Protein AF-A0A4P5T1M1-F1 (afdb_monomer)

Foldseek 3Di:
DVVVVLVVVLLVQLCVVLVDDPQLSVQVVVLVVVLVVQLVVLVPPPPPPCPPVSVVSNVVSLVVSLVVNCVSGPNVSSVCSVVSNVVSVVVVVVVVVVVVVVVVVVVVVD

pLDDT: mean 83.86, std 8.03, range [50.97, 91.75]

Nearest PDB structures (foldseek):
  7dgy-assembly1_A  TM=4.086E-01  e=3.402E+00  Escherichia coli 'BL21-Gold(DE3)pLysS AG'
  1cnt-assembly1_4  TM=3.591E-01  e=4.825E+00  Homo sapiens

Structure (mmCIF, N/CA/C/O backbone):
data_AF-A0A4P5T1M1-F1
#
_entry.id   AF-A0A4P5T1M1-F1
#
loop_
_atom_site.group_PDB
_atom_site.id
_atom_site.type_symbol
_atom_site.label_atom_id
_atom_site.label_alt_id
_atom_site.label_comp_id
_atom_site.label_asym_id
_atom_site.label_entity_id
_atom_site.label_seq_id
_atom_site.pdbx_PDB_ins_code
_atom_site.Cartn_x
_atom_site.Cartn_y
_atom_site.Cartn_z
_atom_site.occupancy
_atom_site.B_iso_or_equiv
_atom_site.auth_seq_id
_atom_site.auth_comp_id
_atom_site.auth_asym_id
_atom_site.auth_atom_id
_atom_site.pdbx_PDB_model_num
ATOM 1 N N . MET A 1 1 ? -8.937 -2.364 -19.965 1.00 50.97 1 MET A N 1
ATOM 2 C CA . MET A 1 1 ? -9.874 -2.909 -18.949 1.00 50.97 1 MET A CA 1
ATOM 3 C C . MET A 1 1 ? -9.168 -3.530 -17.736 1.00 50.97 1 MET A C 1
ATOM 5 O O . MET A 1 1 ? -9.809 -3.704 -16.707 1.00 50.97 1 MET A O 1
ATOM 9 N N . GLU A 1 2 ? -7.860 -3.806 -17.794 1.00 66.31 2 GLU A N 1
ATOM 10 C CA . GLU A 1 2 ? -7.127 -4.452 -16.688 1.00 66.31 2 GLU A CA 1
ATOM 11 C C . GLU A 1 2 ? -6.864 -3.563 -15.467 1.00 66.31 2 GLU A C 1
ATOM 13 O O . GLU A 1 2 ? -6.943 -4.056 -14.347 1.00 66.31 2 GLU A O 1
ATOM 18 N N . ALA A 1 3 ? -6.644 -2.253 -15.643 1.00 73.69 3 ALA A N 1
ATOM 19 C CA . ALA A 1 3 ? -6.387 -1.347 -14.516 1.00 73.69 3 ALA A CA 1
ATOM 20 C C . ALA A 1 3 ? -7.544 -1.321 -13.499 1.00 73.69 3 ALA A C 1
ATOM 22 O O . ALA A 1 3 ? -7.311 -1.402 -12.297 1.00 73.69 3 ALA A O 1
ATOM 23 N N . LYS A 1 4 ? -8.797 -1.301 -13.977 1.00 78.81 4 LYS A N 1
ATOM 24 C CA . LYS A 1 4 ? -9.987 -1.341 -13.110 1.00 78.81 4 LYS A CA 1
ATOM 25 C C . LYS A 1 4 ? -10.115 -2.674 -12.362 1.00 78.81 4 LYS A C 1
ATOM 27 O O . LYS A 1 4 ? -10.491 -2.676 -11.197 1.00 78.81 4 LYS A O 1
ATOM 32 N N . LYS A 1 5 ? -9.769 -3.798 -13.006 1.00 82.94 5 LYS A N 1
ATOM 33 C CA . LYS A 1 5 ? -9.769 -5.124 -12.362 1.00 82.94 5 LYS A CA 1
ATOM 34 C C . LYS A 1 5 ? -8.704 -5.217 -11.268 1.00 82.94 5 LYS A C 1
ATOM 36 O O . LYS A 1 5 ? -9.000 -5.711 -10.188 1.00 82.94 5 LYS A O 1
ATOM 41 N N . LEU A 1 6 ? -7.502 -4.698 -11.526 1.00 83.50 6 LEU A N 1
ATOM 42 C CA . LEU A 1 6 ? -6.427 -4.633 -10.532 1.00 83.50 6 LEU A CA 1
ATOM 43 C C . LEU A 1 6 ? -6.813 -3.767 -9.334 1.00 83.50 6 LEU A C 1
ATOM 45 O O . LEU A 1 6 ? -6.601 -4.186 -8.206 1.00 83.50 6 LEU A O 1
ATOM 49 N N . GLN A 1 7 ? -7.434 -2.609 -9.569 1.00 83.62 7 GLN A N 1
ATOM 50 C CA . GLN A 1 7 ? -7.925 -1.758 -8.484 1.00 83.62 7 GLN A CA 1
ATOM 51 C C . GLN A 1 7 ? -9.018 -2.445 -7.661 1.00 83.62 7 GLN A C 1
ATOM 53 O O . GLN A 1 7 ? -8.967 -2.393 -6.442 1.00 83.62 7 GLN A O 1
ATOM 58 N N . ALA A 1 8 ? -9.968 -3.135 -8.294 1.00 88.62 8 ALA A N 1
ATOM 59 C CA . ALA A 1 8 ? -10.995 -3.877 -7.563 1.00 88.62 8 ALA A CA 1
ATOM 60 C C . ALA A 1 8 ? -10.402 -5.019 -6.716 1.00 88.62 8 ALA A C 1
ATOM 62 O O . ALA A 1 8 ? -10.832 -5.227 -5.584 1.00 88.62 8 ALA A O 1
ATOM 63 N N . MET A 1 9 ? -9.395 -5.733 -7.237 1.00 88.75 9 MET A N 1
ATOM 64 C CA . MET A 1 9 ? -8.671 -6.756 -6.473 1.00 88.75 9 MET A CA 1
ATOM 65 C C . MET A 1 9 ? -7.877 -6.154 -5.313 1.00 88.75 9 MET A C 1
ATOM 67 O O . MET A 1 9 ? -7.944 -6.690 -4.213 1.00 88.75 9 MET A O 1
ATOM 71 N N . GLU A 1 10 ? -7.167 -5.045 -5.541 1.00 87.44 10 GLU A N 1
ATOM 72 C CA . GLU A 1 10 ? -6.450 -4.292 -4.500 1.00 87.44 10 GLU A CA 1
ATOM 73 C C . GLU A 1 10 ? -7.418 -3.892 -3.386 1.00 87.44 10 GLU A C 1
ATOM 75 O O . GLU A 1 10 ? -7.154 -4.131 -2.209 1.00 87.44 10 GLU A O 1
ATOM 80 N N . MET A 1 11 ? -8.590 -3.379 -3.774 1.00 89.19 11 MET A N 1
ATOM 81 C CA . MET A 1 11 ? -9.630 -2.988 -2.838 1.00 89.19 11 MET A CA 1
ATOM 82 C C . MET A 1 11 ? -10.140 -4.154 -2.002 1.00 89.19 11 MET A C 1
ATOM 84 O O . MET A 1 11 ? -10.110 -4.091 -0.775 1.00 89.19 11 MET A O 1
ATOM 88 N N . ALA A 1 12 ? -10.547 -5.242 -2.651 1.00 90.56 12 ALA A N 1
ATOM 89 C CA . ALA A 1 12 ? -11.037 -6.426 -1.959 1.00 90.56 12 ALA A CA 1
ATOM 90 C C . ALA A 1 12 ? -9.972 -7.053 -1.042 1.00 90.56 12 ALA A C 1
ATOM 92 O O . ALA A 1 12 ? -10.291 -7.471 0.070 1.00 90.56 12 ALA A O 1
ATOM 93 N N . PHE A 1 13 ? -8.712 -7.097 -1.485 1.00 91.25 13 PHE A N 1
ATOM 94 C CA . PHE A 1 13 ? -7.602 -7.667 -0.723 1.00 91.25 13 PHE A CA 1
ATOM 95 C C . PHE A 1 13 ? -7.312 -6.851 0.540 1.00 91.25 13 PHE A C 1
ATOM 97 O O . PHE A 1 13 ? -7.304 -7.401 1.637 1.00 91.25 13 PHE A O 1
ATOM 104 N N . ILE A 1 14 ? -7.155 -5.532 0.404 1.00 89.44 14 ILE A N 1
ATOM 105 C CA . ILE A 1 14 ? -6.860 -4.647 1.535 1.00 89.44 14 ILE A CA 1
ATOM 106 C C . ILE A 1 14 ? -8.028 -4.614 2.526 1.00 89.44 14 ILE A C 1
ATOM 108 O O . ILE A 1 14 ? -7.803 -4.726 3.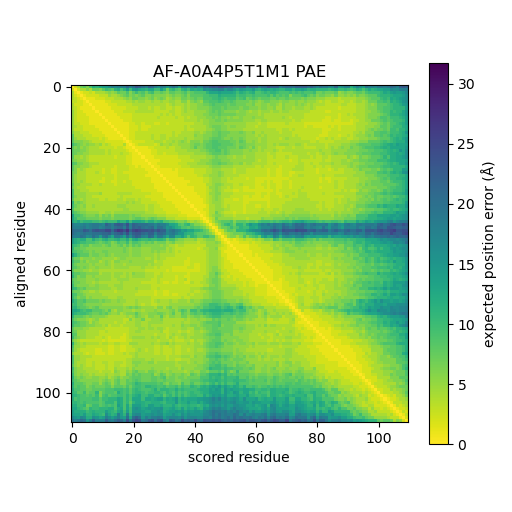729 1.00 89.44 14 ILE A O 1
ATOM 112 N N . THR A 1 15 ? -9.274 -4.512 2.045 1.00 90.50 15 THR A N 1
ATOM 113 C CA . THR A 1 15 ? -10.468 -4.558 2.905 1.00 90.50 15 THR A CA 1
ATOM 114 C C . THR A 1 15 ? -10.536 -5.856 3.705 1.00 90.50 15 THR A C 1
ATOM 116 O O . THR A 1 15 ? -10.857 -5.808 4.891 1.00 90.50 15 THR A O 1
ATOM 119 N N . LYS A 1 16 ? -10.193 -6.997 3.094 1.00 90.50 16 LYS A N 1
ATOM 120 C CA . LYS A 1 16 ? -10.177 -8.301 3.765 1.00 90.50 16 LYS A CA 1
ATOM 121 C C . LYS A 1 16 ? -9.057 -8.406 4.804 1.00 90.50 16 LYS A C 1
ATOM 123 O O . LYS A 1 16 ? -9.327 -8.783 5.938 1.00 90.50 16 LYS A O 1
ATOM 128 N N . GLU A 1 17 ? -7.828 -8.043 4.447 1.00 90.56 17 GLU A N 1
ATOM 129 C CA . GLU A 1 17 ? -6.659 -8.171 5.333 1.00 90.56 17 GLU A CA 1
ATOM 130 C C . GLU A 1 17 ? -6.699 -7.209 6.527 1.00 90.56 17 GLU A C 1
ATOM 132 O O . GLU A 1 17 ? -6.266 -7.537 7.634 1.00 90.56 17 GLU A O 1
ATOM 137 N N . LEU A 1 18 ? -7.245 -6.009 6.323 1.00 88.31 18 LEU A N 1
ATOM 138 C CA . LEU A 1 18 ? -7.429 -5.018 7.384 1.00 88.31 18 LEU A CA 1
ATOM 139 C C . LEU A 1 18 ? -8.776 -5.151 8.102 1.00 88.31 18 LEU A C 1
ATOM 141 O O . LEU A 1 18 ? -9.014 -4.421 9.066 1.00 88.31 18 LEU A O 1
ATOM 145 N N . ASN A 1 19 ? -9.632 -6.071 7.651 1.00 88.75 19 ASN A N 1
ATOM 146 C CA . ASN A 1 19 ? -10.986 -6.280 8.152 1.00 88.75 19 ASN A CA 1
ATOM 147 C C . ASN A 1 19 ? -11.767 -4.953 8.263 1.00 88.75 19 ASN A C 1
ATOM 149 O O . ASN A 1 19 ? -12.291 -4.608 9.323 1.00 88.75 19 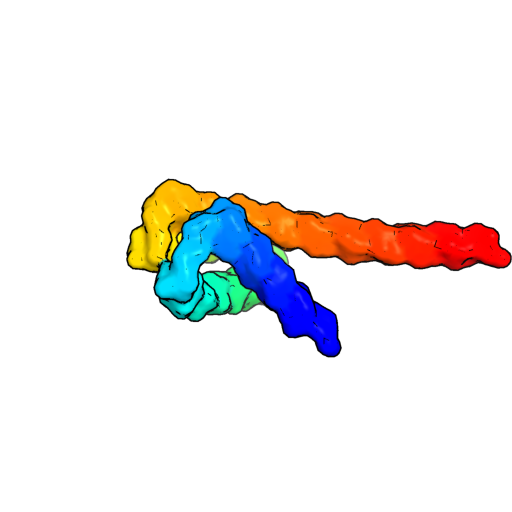ASN A O 1
ATOM 153 N N . LEU A 1 20 ? -11.748 -4.160 7.183 1.00 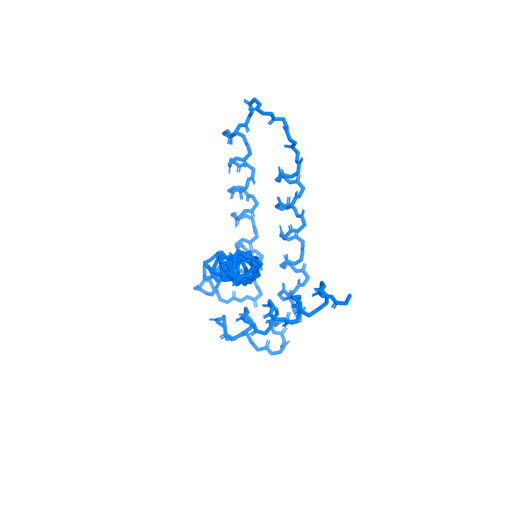87.94 20 LEU A N 1
ATOM 154 C CA . LEU A 1 20 ? -12.391 -2.844 7.142 1.00 87.94 20 LEU A CA 1
ATOM 155 C C . LEU A 1 20 ? -13.902 -3.006 7.054 1.00 87.94 20 LEU A C 1
ATOM 157 O O . LEU A 1 20 ? -14.413 -3.715 6.183 1.00 87.94 20 LEU A O 1
ATOM 161 N N . THR A 1 21 ? -14.621 -2.279 7.901 1.00 89.88 21 THR A N 1
ATOM 162 C CA . THR A 1 21 ? -16.068 -2.133 7.741 1.00 89.88 21 THR A CA 1
ATOM 163 C C . THR A 1 21 ? -16.393 -1.249 6.526 1.00 89.88 21 THR A C 1
ATOM 165 O O . THR A 1 21 ? -15.541 -0.479 6.075 1.00 89.88 21 THR A O 1
ATOM 168 N N . PRO A 1 22 ? -17.619 -1.316 5.972 1.00 87.25 22 PRO A N 1
ATOM 169 C CA . PRO A 1 22 ? -18.006 -0.490 4.826 1.00 87.25 22 PRO A CA 1
ATOM 170 C C . PRO A 1 22 ? -17.839 1.018 5.075 1.00 87.25 22 PRO A C 1
ATOM 172 O O . PRO A 1 22 ? -17.412 1.739 4.175 1.00 87.25 22 PRO A O 1
ATOM 175 N N . ASP A 1 23 ? -18.122 1.479 6.298 1.00 88.56 23 ASP A N 1
ATOM 176 C CA . ASP A 1 23 ? -17.986 2.885 6.706 1.00 88.56 23 ASP A CA 1
ATOM 177 C C . ASP A 1 23 ? -16.510 3.313 6.807 1.00 88.56 23 ASP A C 1
ATOM 179 O O . ASP A 1 23 ? -16.108 4.341 6.256 1.00 88.56 23 ASP A O 1
ATOM 183 N N . GLU A 1 24 ? -15.668 2.478 7.427 1.00 87.75 24 GLU A N 1
ATOM 184 C CA . GLU A 1 24 ? -14.220 2.713 7.497 1.00 87.75 24 GLU A CA 1
ATOM 185 C C . GLU A 1 24 ? -13.595 2.706 6.099 1.00 87.75 24 GLU A C 1
ATOM 187 O O . GLU A 1 24 ? -12.782 3.571 5.779 1.00 87.75 24 GLU A O 1
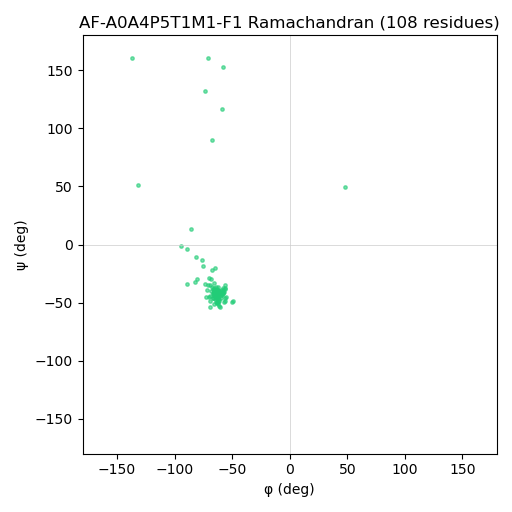ATOM 192 N N . ALA A 1 25 ? -14.002 1.771 5.235 1.00 88.81 25 ALA A N 1
ATOM 193 C CA . ALA A 1 25 ? -13.508 1.672 3.869 1.00 88.81 25 ALA A CA 1
ATOM 194 C C . ALA A 1 25 ? -13.806 2.949 3.066 1.00 88.81 25 ALA A C 1
ATOM 196 O O . ALA A 1 25 ? -12.919 3.451 2.374 1.00 88.81 25 ALA A O 1
ATOM 197 N N . GLN A 1 26 ? -15.012 3.518 3.188 1.00 88.06 26 GLN A N 1
ATOM 198 C CA . GLN A 1 26 ? -15.374 4.771 2.511 1.00 88.06 26 GLN A CA 1
ATOM 199 C C . GLN A 1 26 ? -14.451 5.939 2.885 1.00 88.06 26 GLN A C 1
ATOM 201 O O . GLN A 1 26 ? -14.104 6.739 2.015 1.00 88.06 26 GLN A O 1
ATOM 206 N N . LYS A 1 27 ? -14.012 6.016 4.146 1.00 88.81 27 LYS A N 1
ATOM 207 C CA . LYS A 1 27 ? -13.077 7.046 4.638 1.00 88.81 27 LYS A CA 1
ATOM 208 C C . LYS A 1 27 ? -11.616 6.707 4.327 1.00 88.81 27 LYS A C 1
ATOM 210 O O . LYS A 1 27 ? -10.817 7.596 4.051 1.00 88.81 27 LYS A O 1
ATOM 215 N N . PHE A 1 28 ? -11.269 5.423 4.313 1.00 90.69 28 PHE A N 1
ATOM 216 C CA . PHE A 1 28 ? -9.913 4.929 4.084 1.00 90.69 28 PHE A CA 1
ATOM 217 C C . PHE A 1 28 ? -9.459 5.075 2.626 1.00 90.69 28 PHE A C 1
ATOM 219 O O . PHE A 1 28 ? -8.346 5.531 2.364 1.00 90.69 28 PHE A O 1
ATOM 226 N N . TRP A 1 29 ? -10.312 4.717 1.661 1.00 90.06 29 TRP A N 1
ATOM 227 C CA . TRP A 1 29 ? -9.974 4.750 0.234 1.00 90.06 29 TRP A CA 1
ATOM 228 C C . TRP A 1 29 ? -9.473 6.102 -0.295 1.00 90.06 29 TRP A C 1
ATOM 230 O O . TRP A 1 29 ? -8.477 6.098 -1.027 1.00 90.06 29 TRP A O 1
ATOM 240 N N . PRO A 1 30 ? -10.086 7.260 0.027 1.00 91.75 30 PRO A N 1
ATOM 241 C CA . PRO A 1 30 ? -9.561 8.549 -0.421 1.00 91.75 30 PRO A CA 1
ATOM 242 C C . PRO A 1 30 ? -8.164 8.838 0.149 1.00 91.75 30 PRO A C 1
ATOM 244 O O . PRO A 1 30 ? -7.291 9.264 -0.607 1.00 91.75 30 PRO A O 1
ATOM 247 N N . VAL A 1 31 ? -7.917 8.522 1.426 1.00 91.56 31 VAL A N 1
ATOM 248 C CA . VAL A 1 31 ? -6.601 8.681 2.075 1.00 91.56 31 VAL A CA 1
ATOM 249 C C . VAL A 1 31 ? -5.562 7.766 1.422 1.00 91.56 31 VAL A C 1
ATOM 251 O O . VAL A 1 31 ? -4.468 8.201 1.064 1.00 91.56 31 VAL A O 1
ATOM 254 N N . PHE A 1 32 ? -5.9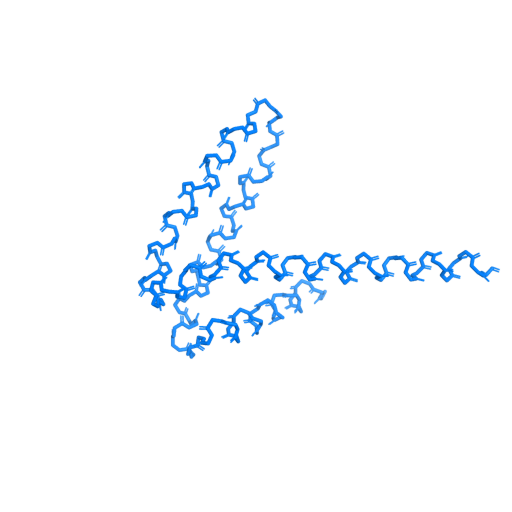22 6.505 1.180 1.00 89.69 32 PHE A N 1
ATOM 255 C CA . PHE A 1 32 ? -5.052 5.536 0.518 1.00 89.69 32 PHE A CA 1
ATOM 256 C C . PHE A 1 32 ? -4.694 5.956 -0.914 1.00 89.69 32 PHE A C 1
ATOM 258 O O . PHE A 1 32 ? -3.543 5.844 -1.338 1.00 89.69 32 PHE A O 1
ATOM 265 N N . ASN A 1 33 ? -5.659 6.491 -1.664 1.00 90.38 33 ASN A N 1
ATOM 266 C CA . ASN A 1 33 ? -5.416 6.994 -3.013 1.00 90.38 33 ASN A CA 1
ATOM 267 C C . ASN A 1 33 ? -4.449 8.186 -3.020 1.00 90.38 33 ASN A C 1
ATOM 269 O O . ASN A 1 33 ? -3.586 8.258 -3.899 1.00 90.38 33 ASN A O 1
ATOM 273 N N . GLN A 1 34 ? -4.565 9.099 -2.050 1.00 91.19 34 GLN A N 1
ATOM 274 C CA . GLN A 1 34 ? -3.624 10.210 -1.887 1.00 91.19 34 GLN A CA 1
ATOM 275 C C . GLN A 1 34 ? -2.215 9.701 -1.561 1.00 91.19 34 GLN A C 1
ATOM 277 O O . GLN A 1 34 ? -1.278 10.013 -2.298 1.00 91.19 34 GLN A O 1
ATOM 282 N N . TYR A 1 35 ? -2.091 8.816 -0.566 1.00 90.62 35 TYR A N 1
ATOM 283 C CA . TYR A 1 35 ? -0.835 8.147 -0.211 1.00 90.62 35 TYR A CA 1
ATOM 284 C C . TYR A 1 35 ? -0.158 7.513 -1.431 1.00 90.62 35 TYR A C 1
ATOM 286 O O . TYR A 1 35 ? 1.023 7.740 -1.709 1.00 90.62 35 TYR A O 1
ATOM 294 N N . ARG A 1 36 ? -0.925 6.746 -2.213 1.00 86.94 36 ARG A N 1
ATOM 295 C CA . ARG A 1 36 ? -0.417 6.038 -3.389 1.00 86.94 36 ARG A CA 1
ATOM 296 C C . ARG A 1 36 ? 0.056 6.996 -4.480 1.00 86.94 36 ARG A C 1
ATOM 298 O O . ARG A 1 36 ? 1.086 6.746 -5.109 1.00 86.94 36 ARG A O 1
ATOM 305 N N . ASN A 1 37 ? -0.682 8.078 -4.723 1.00 90.06 37 ASN A N 1
ATOM 306 C CA . ASN A 1 37 ? -0.298 9.094 -5.703 1.00 90.06 37 ASN A CA 1
ATOM 307 C C . ASN A 1 37 ? 0.978 9.830 -5.288 1.00 90.06 37 ASN A C 1
ATOM 309 O O . ASN A 1 37 ? 1.851 10.047 -6.129 1.00 90.06 37 ASN A O 1
ATOM 313 N N . GLU A 1 38 ? 1.120 10.155 -4.006 1.00 89.62 38 GLU A N 1
ATOM 314 C CA . GLU A 1 38 ? 2.294 10.849 -3.485 1.00 89.62 38 GLU A CA 1
ATOM 315 C C . GLU A 1 38 ? 3.546 9.970 -3.571 1.00 89.62 38 GLU A C 1
ATOM 317 O O . GLU A 1 38 ? 4.563 10.383 -4.136 1.00 89.62 38 GLU A O 1
ATOM 322 N N . LEU A 1 39 ? 3.442 8.700 -3.164 1.00 86.25 39 LEU A N 1
ATOM 323 C CA . LEU A 1 39 ? 4.515 7.724 -3.361 1.00 86.25 39 LEU A CA 1
ATOM 324 C C . LEU A 1 39 ? 4.890 7.548 -4.833 1.00 86.25 39 LEU A C 1
ATOM 326 O O . LEU A 1 39 ? 6.074 7.464 -5.163 1.00 86.25 39 LEU A O 1
ATOM 330 N N . LYS A 1 40 ? 3.900 7.492 -5.730 1.00 86.62 40 LYS A N 1
ATOM 331 C CA . LYS A 1 40 ? 4.146 7.380 -7.171 1.00 86.62 40 LYS A CA 1
ATOM 332 C C . LYS A 1 40 ? 4.867 8.615 -7.710 1.00 86.62 40 LYS A C 1
ATOM 334 O O . LYS A 1 40 ? 5.754 8.467 -8.549 1.00 86.62 40 LYS A O 1
ATOM 339 N N . SER A 1 41 ? 4.515 9.806 -7.230 1.00 87.69 41 SER A N 1
ATOM 340 C CA . SER A 1 41 ? 5.186 11.059 -7.586 1.00 87.69 41 SER A CA 1
ATOM 341 C C . SER A 1 41 ? 6.658 11.040 -7.159 1.00 87.69 41 SER A C 1
ATOM 343 O O . SER A 1 41 ? 7.544 11.282 -7.979 1.00 87.69 41 SER A O 1
ATOM 345 N N . ILE A 1 42 ? 6.933 10.624 -5.917 1.00 85.56 42 ILE A N 1
ATOM 346 C CA . ILE A 1 42 ? 8.299 10.487 -5.381 1.00 85.56 42 ILE A CA 1
ATOM 347 C C . ILE A 1 42 ? 9.098 9.432 -6.159 1.00 85.56 42 ILE A C 1
ATOM 349 O O . ILE A 1 42 ? 10.261 9.647 -6.494 1.00 85.56 42 ILE A O 1
ATOM 353 N N . ALA A 1 43 ? 8.481 8.294 -6.487 1.00 81.62 43 ALA A N 1
ATOM 354 C CA . ALA A 1 43 ? 9.127 7.234 -7.256 1.00 81.62 43 ALA A CA 1
ATOM 355 C C . ALA A 1 43 ? 9.444 7.664 -8.699 1.00 81.62 43 ALA A C 1
ATOM 357 O O . ALA A 1 43 ? 10.506 7.319 -9.220 1.00 81.62 43 ALA A O 1
ATOM 358 N N . LYS A 1 44 ? 8.546 8.431 -9.336 1.00 82.12 44 LYS A N 1
ATOM 359 C CA . LYS A 1 44 ? 8.720 8.935 -10.707 1.00 82.12 44 LYS A CA 1
ATOM 360 C C . LYS A 1 44 ? 9.805 10.008 -10.804 1.00 82.12 44 LYS A C 1
ATOM 362 O O . LYS A 1 44 ? 10.407 10.142 -11.863 1.00 82.12 44 LYS A O 1
ATOM 367 N N . ASN A 1 45 ? 10.043 10.771 -9.738 1.00 75.69 45 ASN A N 1
ATOM 368 C CA . ASN A 1 45 ? 11.019 11.855 -9.736 1.00 75.69 45 ASN A CA 1
ATOM 369 C C . ASN A 1 45 ? 12.441 11.284 -9.852 1.00 75.69 45 ASN A C 1
ATOM 371 O O . ASN A 1 45 ? 13.029 10.906 -8.853 1.00 75.69 45 ASN A O 1
ATOM 375 N N . GLN A 1 46 ? 12.939 11.129 -11.083 1.00 61.44 46 GLN A N 1
ATOM 376 C CA . GLN A 1 46 ? 13.986 10.179 -11.462 1.00 61.44 46 GLN A CA 1
ATOM 377 C C . GLN A 1 46 ? 15.433 10.665 -11.259 1.00 61.44 46 GLN A C 1
ATOM 379 O O . GLN A 1 46 ? 16.348 10.000 -11.738 1.00 61.44 46 GLN A O 1
ATOM 384 N N . SER A 1 47 ? 15.673 11.757 -10.525 1.00 62.75 47 SER A N 1
ATOM 385 C CA . SER A 1 47 ? 17.043 12.208 -10.235 1.00 62.75 47 SER A CA 1
ATOM 386 C C . SER A 1 47 ? 17.820 11.116 -9.493 1.00 62.75 47 SER A C 1
ATOM 388 O O . SER A 1 47 ? 17.423 10.676 -8.411 1.00 62.75 47 SER A O 1
ATOM 390 N N . ALA A 1 48 ? 18.883 10.620 -10.129 1.00 55.03 48 ALA A N 1
ATOM 391 C CA . ALA A 1 48 ? 19.684 9.480 -9.683 1.00 55.03 48 ALA A CA 1
ATOM 392 C C . ALA A 1 48 ? 20.635 9.814 -8.517 1.00 55.03 48 ALA A C 1
ATOM 394 O O . ALA A 1 48 ? 21.139 8.903 -7.872 1.00 55.03 48 ALA A O 1
ATOM 395 N N . ASN A 1 49 ? 20.839 11.102 -8.219 1.00 63.03 49 ASN A N 1
ATOM 396 C CA . ASN A 1 49 ? 21.804 11.555 -7.212 1.00 63.03 49 ASN A CA 1
ATOM 397 C C . ASN A 1 49 ? 21.316 11.485 -5.759 1.00 63.03 49 ASN A C 1
ATOM 399 O O . ASN A 1 49 ? 22.131 11.610 -4.855 1.00 63.03 49 ASN A O 1
ATOM 403 N N . ASP A 1 50 ? 20.025 11.240 -5.522 1.00 76.31 50 ASP A N 1
ATOM 404 C CA . ASP A 1 50 ? 19.423 11.442 -4.199 1.00 76.31 50 ASP A CA 1
ATOM 405 C C . ASP A 1 50 ? 18.573 10.251 -3.740 1.00 76.31 50 ASP A C 1
ATOM 407 O O . ASP A 1 50 ? 17.406 10.357 -3.355 1.00 76.31 50 ASP A O 1
ATOM 411 N N . GLN A 1 51 ? 19.160 9.052 -3.798 1.00 78.50 51 GLN A N 1
ATOM 412 C CA . GLN A 1 51 ? 18.505 7.839 -3.301 1.00 78.50 51 GLN A CA 1
ATOM 413 C C . GLN A 1 51 ? 18.132 7.962 -1.813 1.00 78.50 51 GLN A C 1
ATOM 415 O O . GLN A 1 51 ? 17.048 7.528 -1.419 1.00 78.50 51 GLN A O 1
ATOM 420 N N . LEU A 1 52 ? 19.000 8.579 -1.003 1.00 81.44 52 LEU A N 1
ATOM 421 C CA . LEU A 1 52 ? 18.755 8.808 0.423 1.00 81.44 52 LEU A CA 1
ATOM 422 C C . LEU A 1 52 ? 17.608 9.799 0.650 1.00 81.44 52 LEU A C 1
ATOM 424 O O . LEU A 1 52 ? 16.697 9.502 1.421 1.00 81.44 52 LEU A O 1
ATOM 428 N N . GLU A 1 53 ? 17.579 10.921 -0.074 1.00 84.25 53 GLU A N 1
ATOM 429 C CA . GLU A 1 53 ? 16.486 11.891 0.039 1.00 84.25 53 GLU A CA 1
ATOM 430 C C . GLU A 1 53 ? 15.144 11.288 -0.397 1.00 84.25 53 GLU A C 1
ATOM 432 O O . GLU A 1 53 ? 14.118 11.512 0.248 1.00 84.25 53 GLU A O 1
ATOM 437 N N . ARG A 1 54 ? 15.120 10.447 -1.441 1.00 83.06 54 ARG A N 1
ATOM 438 C CA . ARG A 1 54 ? 13.890 9.728 -1.805 1.00 83.06 54 ARG A CA 1
ATOM 439 C C . ARG A 1 54 ? 13.421 8.791 -0.710 1.00 83.06 54 ARG A C 1
ATOM 441 O O . ARG A 1 54 ? 12.226 8.764 -0.420 1.00 83.06 54 ARG A O 1
ATOM 448 N N . GLN A 1 55 ? 14.330 8.017 -0.120 1.00 83.19 55 GLN A N 1
ATOM 449 C CA . GLN A 1 55 ? 13.988 7.138 0.996 1.00 83.19 55 GLN A CA 1
ATOM 450 C C . GLN A 1 55 ? 13.434 7.950 2.169 1.00 83.19 55 GLN A C 1
ATOM 452 O O . GLN A 1 55 ? 12.412 7.571 2.740 1.00 83.19 55 GLN A O 1
ATOM 457 N N . GLN A 1 56 ? 14.034 9.103 2.466 1.00 85.75 56 GLN A N 1
ATOM 458 C CA . GLN A 1 56 ? 13.553 10.016 3.496 1.00 85.75 56 GLN A CA 1
ATOM 459 C C . GLN A 1 56 ? 12.153 10.554 3.181 1.00 85.75 56 GLN A C 1
ATOM 461 O O . GLN A 1 56 ? 11.266 10.431 4.022 1.00 85.75 56 GLN A O 1
ATOM 466 N N . LYS A 1 57 ? 11.908 11.053 1.964 1.00 87.75 57 LYS A N 1
ATOM 467 C CA . LYS A 1 57 ? 10.580 11.515 1.521 1.00 87.75 57 LYS A CA 1
ATOM 468 C C . LYS A 1 57 ? 9.536 10.402 1.598 1.00 87.75 57 LYS A C 1
ATOM 470 O O . LYS A 1 57 ? 8.433 10.622 2.082 1.00 87.75 57 LYS A O 1
ATOM 475 N N . MET A 1 58 ? 9.879 9.182 1.182 1.00 84.25 58 MET A N 1
ATOM 476 C CA . MET A 1 58 ? 8.979 8.031 1.307 1.00 84.25 58 MET A CA 1
ATOM 477 C C . MET A 1 58 ? 8.656 7.698 2.768 1.00 84.25 58 MET A C 1
ATOM 479 O O . MET A 1 58 ? 7.514 7.354 3.078 1.00 84.25 58 MET A O 1
ATOM 483 N N . LEU A 1 59 ? 9.641 7.774 3.666 1.00 87.31 59 LEU A N 1
ATOM 484 C CA . LEU A 1 59 ? 9.436 7.540 5.095 1.00 87.31 59 LEU A CA 1
ATOM 485 C C . LEU A 1 59 ? 8.595 8.640 5.742 1.00 87.31 59 LEU A C 1
ATOM 487 O O . LEU A 1 59 ? 7.737 8.324 6.563 1.00 87.31 59 LEU A O 1
ATOM 491 N N . ASP A 1 60 ? 8.811 9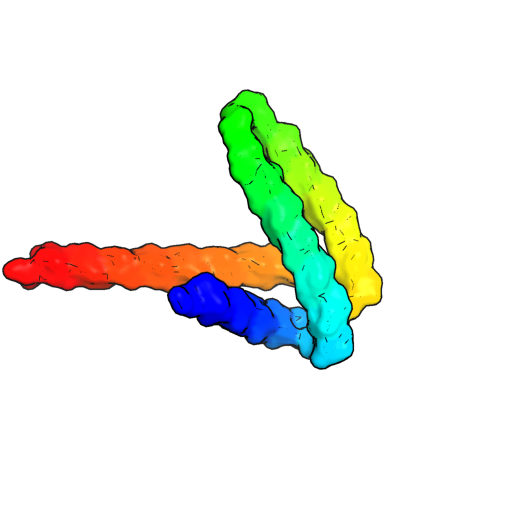.896 5.365 1.00 89.88 60 ASP A N 1
ATOM 492 C CA . ASP A 1 60 ? 8.043 11.038 5.856 1.00 89.88 60 ASP A CA 1
ATOM 493 C C . ASP A 1 60 ? 6.561 10.913 5.480 1.00 89.88 60 ASP A C 1
ATOM 495 O O . ASP A 1 60 ? 5.688 10.910 6.349 1.00 89.88 60 ASP A O 1
ATOM 499 N N . VAL A 1 61 ? 6.291 10.617 4.204 1.00 89.81 61 VAL A N 1
ATOM 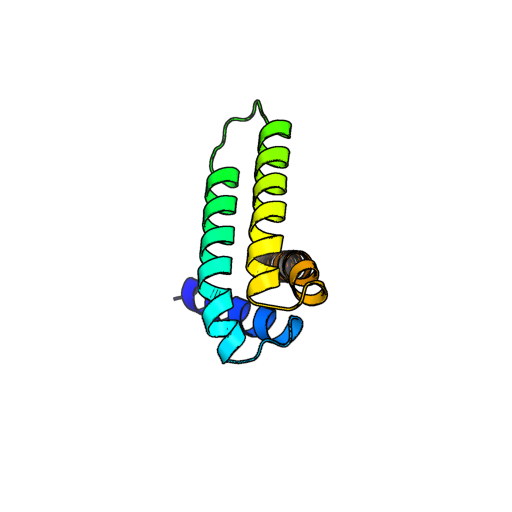500 C CA . VAL A 1 61 ? 4.945 10.303 3.709 1.00 89.81 61 VAL A CA 1
ATOM 501 C C . VAL A 1 61 ? 4.343 9.137 4.492 1.00 89.81 61 VAL A C 1
ATOM 503 O O . VAL A 1 61 ? 3.230 9.235 5.001 1.00 89.81 61 VAL A O 1
ATOM 506 N N . ARG A 1 62 ? 5.076 8.032 4.672 1.00 85.88 62 ARG A N 1
ATOM 507 C CA . ARG A 1 62 ? 4.578 6.893 5.463 1.00 85.88 62 ARG A CA 1
ATOM 508 C C . ARG A 1 62 ? 4.218 7.283 6.895 1.00 85.88 62 ARG A C 1
ATOM 510 O O . ARG A 1 62 ? 3.196 6.820 7.389 1.00 85.88 62 ARG A O 1
ATOM 517 N N . LYS A 1 63 ? 5.023 8.114 7.559 1.00 89.50 63 LYS A N 1
ATOM 518 C CA . LYS A 1 63 ? 4.740 8.581 8.923 1.00 89.50 63 LYS A CA 1
ATOM 519 C C . LYS A 1 63 ? 3.484 9.444 8.970 1.00 89.50 63 LYS A C 1
ATOM 521 O O . LYS A 1 63 ? 2.623 9.173 9.797 1.00 89.50 63 LYS A O 1
ATOM 526 N N . ARG A 1 64 ? 3.349 10.402 8.054 1.00 89.69 64 ARG A N 1
ATOM 527 C CA . ARG A 1 64 ? 2.181 11.284 7.975 1.00 89.69 64 ARG A CA 1
ATOM 528 C C . ARG A 1 64 ? 0.894 10.495 7.744 1.00 89.69 64 ARG A C 1
ATOM 530 O O . ARG A 1 64 ? -0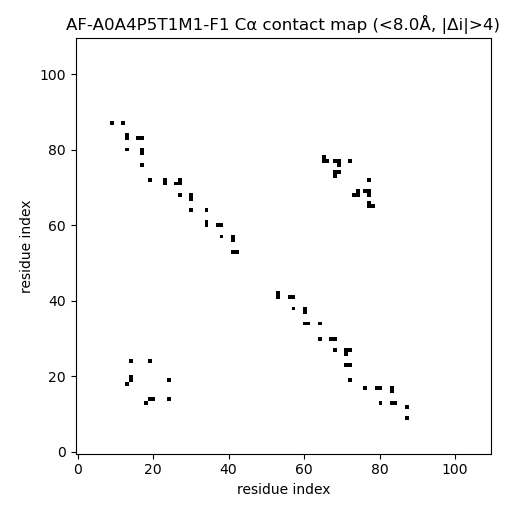.026 10.552 8.552 1.00 89.69 64 ARG A O 1
ATOM 537 N N . TYR A 1 65 ? 0.874 9.660 6.705 1.00 89.62 65 TYR A N 1
ATOM 538 C CA . TYR A 1 65 ? -0.311 8.862 6.392 1.00 89.62 65 TYR A CA 1
ATOM 539 C C . TYR A 1 65 ? -0.602 7.792 7.445 1.00 89.62 65 TYR A C 1
ATOM 541 O O . TYR A 1 65 ? -1.746 7.380 7.565 1.00 89.62 65 TYR A O 1
ATOM 549 N N . ARG A 1 66 ? 0.375 7.354 8.251 1.00 86.69 66 ARG A N 1
ATOM 550 C CA . ARG A 1 66 ? 0.104 6.477 9.402 1.00 86.69 66 ARG A CA 1
ATOM 551 C C . ARG A 1 66 ? -0.855 7.135 10.393 1.00 86.69 66 ARG A C 1
ATOM 553 O O . ARG A 1 66 ? -1.719 6.439 10.920 1.00 86.69 66 ARG A O 1
ATOM 560 N N . GLU A 1 67 ? -0.723 8.437 10.635 1.00 88.12 67 GLU A N 1
ATOM 561 C CA . GLU A 1 67 ? -1.641 9.174 11.508 1.00 88.12 67 GLU A CA 1
ATOM 562 C C . GLU A 1 67 ? -3.029 9.294 10.872 1.00 88.12 67 GLU A C 1
ATOM 564 O O . GLU A 1 67 ? -4.029 9.015 11.530 1.00 88.12 67 GLU A O 1
ATOM 569 N N . ASP A 1 68 ? -3.110 9.617 9.581 1.00 88.25 68 ASP A N 1
ATOM 570 C CA . ASP A 1 68 ? -4.390 9.694 8.864 1.00 88.25 68 ASP A CA 1
ATOM 571 C C . ASP A 1 68 ? -5.089 8.330 8.773 1.00 88.25 68 ASP A C 1
ATOM 573 O O . ASP A 1 68 ? -6.299 8.225 8.990 1.00 88.25 68 ASP A O 1
ATOM 577 N N . PHE A 1 69 ? -4.326 7.257 8.556 1.00 88.12 69 PHE A N 1
ATOM 578 C CA . PHE A 1 69 ? -4.833 5.896 8.657 1.00 88.12 69 PHE A CA 1
ATOM 579 C C . PHE A 1 69 ? -5.279 5.589 10.083 1.00 88.12 69 PHE A C 1
ATOM 581 O O . PHE A 1 69 ? -6.361 5.045 10.227 1.00 88.12 69 PHE A O 1
ATOM 588 N N . SER A 1 70 ? -4.550 5.997 11.128 1.00 86.62 70 SER A N 1
ATOM 589 C CA . SER A 1 70 ? -4.980 5.775 12.521 1.00 86.62 70 SER A CA 1
ATOM 590 C C . SER A 1 70 ? -6.262 6.524 12.922 1.00 86.62 70 SER A C 1
ATOM 592 O O . SER A 1 70 ? -6.919 6.157 13.891 1.00 86.62 70 SER A O 1
ATOM 594 N N . LYS A 1 71 ? -6.634 7.581 12.187 1.00 86.50 71 LYS A N 1
ATOM 595 C CA . LYS A 1 71 ? -7.918 8.280 12.363 1.00 86.50 71 LYS A CA 1
ATOM 596 C C . LYS A 1 71 ? -9.069 7.554 11.670 1.00 86.50 71 LYS A C 1
ATOM 598 O O . LYS A 1 71 ? -10.211 7.671 12.101 1.00 86.50 71 LYS A O 1
ATOM 603 N N . CYS A 1 72 ? -8.780 6.839 10.582 1.00 84.75 72 CYS A N 1
ATOM 604 C CA . CYS A 1 72 ? -9.776 6.078 9.824 1.00 84.75 72 CYS A CA 1
ATOM 605 C C . CYS A 1 72 ? -9.940 4.646 10.347 1.00 84.75 72 CYS A C 1
ATOM 607 O O . CYS A 1 72 ? -11.025 4.081 10.266 1.00 84.75 72 CYS A O 1
ATOM 609 N N . VAL A 1 73 ? -8.852 4.052 10.833 1.00 82.94 73 VAL A N 1
ATOM 610 C CA . VAL A 1 73 ? -8.743 2.677 11.324 1.00 82.94 73 VAL A CA 1
ATOM 611 C C . VAL A 1 73 ? -7.917 2.663 12.604 1.00 82.94 73 VAL A C 1
ATOM 613 O O . VAL A 1 73 ? -7.138 3.568 12.849 1.00 82.94 73 VAL A O 1
ATOM 616 N N . ASP A 1 74 ? -8.019 1.612 13.411 1.00 84.88 74 ASP A N 1
ATOM 617 C CA . ASP A 1 74 ? -7.208 1.489 14.632 1.00 84.88 74 ASP A CA 1
ATOM 618 C C . ASP A 1 74 ? -5.684 1.529 14.355 1.00 84.88 74 ASP A C 1
ATOM 620 O O . ASP A 1 74 ? -5.217 1.095 13.296 1.00 84.88 74 ASP A O 1
ATOM 624 N N . GLN A 1 75 ? -4.884 1.984 15.325 1.00 81.44 75 GLN A N 1
ATOM 625 C CA . GLN A 1 75 ? -3.425 2.096 15.208 1.00 81.44 75 GLN A CA 1
ATOM 626 C C . GLN A 1 75 ? -2.735 0.767 14.840 1.00 81.44 75 GLN A C 1
ATOM 628 O O . GLN A 1 75 ? -1.755 0.764 14.088 1.00 81.44 75 GLN A O 1
ATOM 633 N N . GLN A 1 76 ? -3.246 -0.373 15.317 1.00 84.25 76 GLN A N 1
ATOM 634 C CA . GLN A 1 76 ? -2.757 -1.702 14.934 1.00 84.25 76 GLN A CA 1
ATOM 635 C C . GLN A 1 76 ? -2.972 -1.964 13.439 1.00 84.25 76 GLN A C 1
ATOM 637 O O . GLN A 1 76 ? -2.074 -2.448 12.744 1.00 84.25 76 GLN A O 1
ATOM 642 N N . ARG A 1 77 ? -4.153 -1.604 12.925 1.00 85.12 77 ARG A N 1
ATOM 643 C CA . ARG A 1 77 ? -4.523 -1.780 11.516 1.00 85.12 77 ARG A CA 1
ATOM 644 C C . ARG A 1 77 ? -3.763 -0.806 10.620 1.00 85.12 77 ARG A C 1
ATOM 646 O O . ARG A 1 77 ? -3.260 -1.226 9.583 1.00 85.12 77 ARG A O 1
ATOM 653 N N . ALA A 1 78 ? -3.561 0.437 11.056 1.00 85.00 78 ALA A N 1
ATOM 654 C CA . ALA A 1 78 ? -2.760 1.429 10.337 1.00 85.00 78 ALA A CA 1
ATOM 655 C C . ALA A 1 78 ? -1.323 0.942 10.067 1.00 85.00 78 ALA A C 1
ATOM 657 O O . ALA A 1 78 ? -0.791 1.148 8.978 1.00 85.00 78 ALA A O 1
ATOM 658 N N . ASN A 1 79 ? -0.704 0.229 11.016 1.00 85.38 79 ASN A N 1
ATOM 659 C CA . ASN A 1 79 ? 0.622 -0.369 10.811 1.00 85.38 79 ASN A CA 1
ATOM 660 C C . ASN A 1 79 ? 0.599 -1.502 9.777 1.00 85.38 79 ASN A C 1
ATOM 662 O O . ASN A 1 79 ? 1.541 -1.643 8.996 1.00 85.38 79 ASN A O 1
ATOM 666 N N . LYS A 1 80 ? -0.480 -2.295 9.755 1.00 87.44 80 LYS A N 1
ATOM 667 C CA . LYS A 1 80 ? -0.654 -3.386 8.791 1.00 87.44 80 LYS A CA 1
ATOM 668 C C . LYS A 1 80 ? -0.849 -2.887 7.364 1.00 87.44 80 LYS A C 1
ATOM 670 O O . LYS A 1 80 ? -0.410 -3.583 6.456 1.00 87.44 80 LYS A O 1
ATOM 675 N N . VAL A 1 81 ? -1.423 -1.696 7.152 1.00 87.31 81 VAL A N 1
ATOM 676 C CA . VAL A 1 81 ? -1.654 -1.124 5.806 1.00 87.31 81 VAL A CA 1
ATOM 677 C C . VAL A 1 81 ? -0.391 -1.201 4.951 1.00 87.31 81 VAL A C 1
ATOM 679 O O . VAL A 1 81 ? -0.437 -1.692 3.829 1.00 87.31 81 VAL A O 1
ATOM 682 N N . PHE A 1 82 ? 0.754 -0.780 5.494 1.00 85.38 82 PHE A N 1
ATOM 683 C CA . PHE A 1 82 ? 2.022 -0.770 4.760 1.00 85.38 82 PHE A CA 1
ATOM 684 C C . PHE A 1 82 ? 2.503 -2.173 4.373 1.00 85.38 82 PHE A C 1
ATOM 686 O O . PHE A 1 82 ? 3.078 -2.348 3.298 1.00 85.38 82 PHE A O 1
ATOM 693 N N . GLY A 1 83 ? 2.272 -3.158 5.245 1.00 87.69 83 GLY A N 1
ATOM 694 C CA . GLY A 1 83 ? 2.591 -4.560 4.986 1.00 87.69 83 GLY A CA 1
ATOM 695 C C . GLY A 1 83 ? 1.685 -5.142 3.908 1.00 87.69 83 GLY A C 1
ATOM 696 O O . GLY A 1 83 ? 2.179 -5.593 2.880 1.00 87.69 83 GLY A O 1
ATOM 697 N N . VAL A 1 84 ? 0.370 -5.026 4.093 1.00 90.06 84 VAL A N 1
ATOM 698 C CA . VAL A 1 84 ? -0.654 -5.526 3.161 1.00 90.06 84 VAL A CA 1
ATOM 699 C C . VAL A 1 84 ? -0.476 -4.926 1.761 1.00 90.06 84 VAL A C 1
ATOM 701 O O . VAL A 1 84 ? -0.568 -5.629 0.759 1.00 90.06 84 VAL A O 1
ATOM 704 N N . GLU A 1 85 ? -0.161 -3.634 1.673 1.00 86.06 85 GLU A N 1
ATOM 705 C CA . GLU A 1 85 ? 0.096 -2.934 0.409 1.00 86.06 85 GLU A CA 1
ATOM 706 C C . GLU A 1 85 ? 1.360 -3.469 -0.290 1.00 86.06 85 GLU A C 1
ATOM 708 O O . GLU A 1 85 ? 1.363 -3.732 -1.496 1.00 86.06 85 GLU A O 1
ATOM 713 N N . ALA A 1 86 ? 2.436 -3.708 0.466 1.00 87.50 86 ALA A N 1
ATOM 714 C CA . ALA A 1 86 ? 3.643 -4.340 -0.060 1.00 87.50 86 ALA A CA 1
ATOM 715 C C . ALA A 1 86 ? 3.396 -5.792 -0.509 1.00 87.50 86 ALA A C 1
ATOM 717 O O . ALA A 1 86 ? 3.894 -6.192 -1.564 1.00 87.50 86 ALA A O 1
ATOM 718 N N . GLU A 1 87 ? 2.609 -6.561 0.243 1.00 89.56 87 GLU A N 1
ATOM 719 C CA . GLU A 1 87 ? 2.229 -7.928 -0.115 1.00 89.56 87 GLU A CA 1
ATOM 720 C C . GLU A 1 87 ? 1.399 -7.970 -1.392 1.00 89.56 87 GLU A C 1
ATOM 722 O O . GLU A 1 87 ? 1.722 -8.739 -2.298 1.00 89.56 87 GLU A O 1
ATOM 727 N N . PHE A 1 88 ? 0.408 -7.088 -1.528 1.00 89.06 88 PHE A 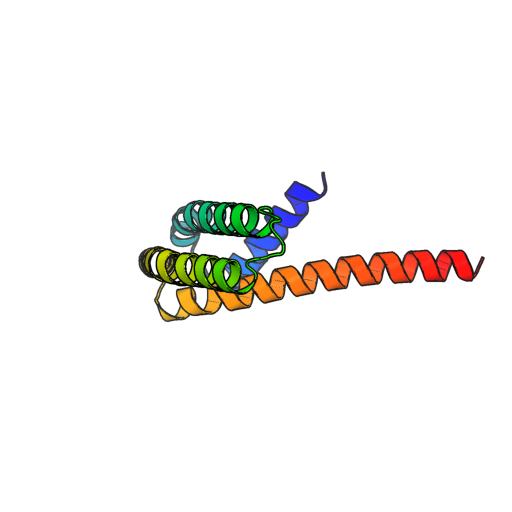N 1
ATOM 728 C CA . PHE A 1 88 ? -0.383 -6.988 -2.749 1.00 89.06 88 PHE A CA 1
ATOM 729 C C . PHE A 1 88 ? 0.497 -6.653 -3.960 1.00 89.06 88 PHE A C 1
ATOM 731 O O . PHE A 1 88 ? 0.420 -7.329 -4.988 1.00 89.06 88 PHE A O 1
ATOM 738 N N . ARG A 1 89 ? 1.403 -5.670 -3.841 1.00 85.19 89 ARG A N 1
ATOM 739 C CA . ARG A 1 89 ? 2.354 -5.345 -4.921 1.00 85.19 89 ARG A CA 1
ATOM 740 C C . ARG A 1 89 ? 3.242 -6.530 -5.291 1.00 85.19 89 ARG A C 1
ATOM 742 O O . ARG A 1 89 ? 3.466 -6.768 -6.479 1.00 85.19 89 ARG A O 1
ATOM 749 N N . ASN A 1 90 ? 3.738 -7.276 -4.306 1.00 88.62 90 ASN A N 1
ATOM 750 C CA . ASN A 1 90 ? 4.549 -8.471 -4.540 1.00 88.62 90 ASN A CA 1
ATOM 751 C C . ASN A 1 90 ? 3.746 -9.588 -5.210 1.00 88.62 90 ASN A C 1
ATOM 753 O O . ASN A 1 90 ? 4.250 -10.227 -6.134 1.00 88.62 90 ASN A O 1
ATOM 757 N N . LEU A 1 91 ? 2.500 -9.795 -4.786 1.00 87.62 91 LEU A N 1
ATOM 758 C CA . LEU A 1 91 ? 1.591 -10.779 -5.361 1.00 87.62 91 LEU A CA 1
ATOM 759 C C . LEU A 1 91 ? 1.292 -10.448 -6.823 1.00 87.62 91 LEU A C 1
ATOM 761 O O . LEU A 1 91 ? 1.495 -11.293 -7.689 1.00 87.62 91 LEU A O 1
ATOM 765 N N . VAL A 1 92 ? 0.921 -9.199 -7.118 1.00 87.62 92 VAL A N 1
ATOM 766 C CA . VAL A 1 92 ? 0.708 -8.734 -8.494 1.00 87.62 92 VAL A CA 1
ATOM 767 C C . VAL A 1 92 ? 1.976 -8.942 -9.320 1.00 87.62 92 VAL A C 1
ATOM 769 O O . VAL A 1 92 ? 1.921 -9.550 -10.384 1.00 87.62 92 VAL A O 1
ATOM 772 N N . ARG A 1 93 ? 3.142 -8.517 -8.823 1.00 85.75 93 ARG A N 1
ATOM 773 C CA . ARG A 1 93 ? 4.411 -8.679 -9.548 1.00 85.75 93 ARG A CA 1
ATOM 774 C C . ARG A 1 93 ? 4.724 -10.143 -9.860 1.00 85.75 93 ARG A C 1
ATOM 776 O O . ARG A 1 93 ? 5.126 -10.444 -10.980 1.00 85.75 93 ARG A O 1
ATOM 783 N N . ARG A 1 94 ? 4.516 -11.042 -8.895 1.00 87.44 94 ARG A N 1
ATOM 784 C CA . ARG A 1 94 ? 4.734 -12.485 -9.053 1.00 87.44 94 ARG A CA 1
ATOM 785 C C . ARG A 1 94 ? 3.782 -13.086 -10.084 1.00 87.44 94 ARG A C 1
ATOM 787 O O . ARG A 1 94 ? 4.229 -13.830 -10.949 1.00 87.44 94 ARG A O 1
ATOM 794 N N . GLU A 1 95 ? 2.500 -12.740 -10.020 1.00 85.81 95 GLU A N 1
ATOM 795 C CA . GLU A 1 95 ? 1.491 -13.209 -10.975 1.00 85.81 95 GLU A CA 1
ATOM 796 C C . GLU A 1 95 ? 1.793 -12.738 -12.405 1.00 85.81 95 GLU A C 1
ATOM 798 O O . GLU A 1 95 ? 1.686 -13.518 -13.351 1.00 85.81 95 GLU A O 1
ATOM 803 N N . PHE A 1 96 ? 2.232 -11.487 -12.574 1.00 81.06 96 PHE A N 1
ATOM 804 C CA . PHE A 1 96 ? 2.664 -10.966 -13.874 1.00 81.06 96 PHE A CA 1
ATOM 805 C C . PHE A 1 96 ? 3.907 -11.698 -14.399 1.00 81.06 96 PHE A C 1
ATOM 807 O O . PHE A 1 96 ? 3.878 -12.212 -15.517 1.00 81.06 96 PHE A O 1
ATOM 814 N N . GLN A 1 97 ? 4.952 -11.838 -13.576 1.00 81.81 97 GLN A N 1
ATOM 815 C CA . GLN A 1 97 ? 6.175 -12.550 -13.959 1.00 81.81 97 GLN A CA 1
ATOM 816 C C . GLN A 1 97 ? 5.911 -14.012 -14.322 1.00 81.81 97 GLN A C 1
ATOM 818 O O . GLN A 1 97 ? 6.472 -14.519 -15.293 1.00 81.81 97 GLN A O 1
ATOM 823 N N . LYS A 1 98 ? 5.041 -14.698 -13.573 1.00 86.31 98 LYS A N 1
ATOM 824 C CA . LYS A 1 98 ? 4.681 -16.092 -13.841 1.00 86.31 98 LYS A CA 1
ATOM 825 C C . LYS A 1 98 ? 4.006 -16.234 -15.206 1.00 86.31 98 LYS A C 1
ATOM 827 O O . LYS A 1 98 ? 4.431 -17.066 -16.000 1.00 86.31 98 LYS A O 1
ATOM 832 N N . ARG A 1 99 ? 3.040 -15.364 -15.525 1.00 81.50 99 ARG A N 1
ATOM 833 C CA . ARG A 1 99 ? 2.358 -15.358 -16.832 1.00 81.50 99 ARG A CA 1
ATOM 834 C C . ARG A 1 99 ? 3.310 -15.085 -17.992 1.00 81.50 99 ARG A C 1
ATOM 836 O O . ARG A 1 99 ? 3.172 -15.710 -19.039 1.00 81.50 99 ARG A O 1
ATOM 843 N N . GLU A 1 100 ? 4.263 -14.170 -17.821 1.00 77.12 100 GLU A N 1
ATOM 844 C CA . GLU A 1 100 ? 5.298 -13.913 -18.832 1.00 77.12 100 GLU A CA 1
ATOM 845 C C . GLU A 1 100 ? 6.223 -15.121 -19.016 1.00 77.12 100 GLU A C 1
ATOM 847 O O . GLU A 1 100 ? 6.512 -15.514 -20.144 1.00 77.12 100 GLU A O 1
ATOM 852 N N . SER A 1 101 ? 6.618 -15.766 -17.917 1.00 79.38 101 SER A N 1
ATOM 853 C CA . SER A 1 101 ? 7.465 -16.965 -17.933 1.00 79.38 101 SER A CA 1
ATOM 854 C C . SER A 1 101 ? 6.774 -18.151 -18.610 1.00 79.38 101 SER A C 1
ATOM 856 O O . SER A 1 101 ? 7.388 -18.856 -19.408 1.00 79.38 101 SER A O 1
ATOM 858 N N . GLU A 1 102 ? 5.491 -18.372 -18.311 1.00 79.19 102 GLU A N 1
ATOM 859 C CA . GLU A 1 102 ? 4.684 -19.446 -18.901 1.00 79.19 102 GLU A CA 1
ATOM 860 C C . GLU A 1 102 ? 4.463 -19.229 -20.402 1.00 79.19 102 GLU A C 1
ATOM 862 O O . GLU A 1 102 ? 4.579 -20.181 -21.173 1.00 79.19 102 GLU A O 1
ATOM 867 N N . ARG A 1 103 ? 4.233 -17.979 -20.833 1.00 74.44 103 ARG A N 1
ATOM 868 C CA . ARG A 1 103 ? 4.161 -17.617 -22.258 1.00 74.44 103 ARG A CA 1
ATOM 869 C C . ARG A 1 103 ? 5.487 -17.871 -22.973 1.00 74.44 103 ARG A C 1
ATOM 871 O O . ARG A 1 103 ? 5.508 -18.619 -23.945 1.00 74.44 103 ARG A O 1
ATOM 878 N N . ALA A 1 104 ? 6.594 -17.367 -22.428 1.00 77.88 104 ALA A N 1
ATOM 879 C CA . ALA A 1 104 ? 7.919 -17.555 -23.013 1.00 77.88 104 ALA A CA 1
ATOM 880 C C . ALA A 1 104 ? 8.341 -19.037 -23.075 1.00 77.88 104 ALA A C 1
ATOM 882 O O . ALA A 1 104 ? 8.980 -19.467 -24.033 1.00 77.88 104 ALA A O 1
ATOM 883 N N . ASN A 1 105 ? 7.984 -19.842 -22.070 1.00 79.50 105 ASN A N 1
ATOM 884 C CA . ASN A 1 105 ? 8.261 -21.280 -22.059 1.00 79.50 105 ASN A CA 1
ATOM 885 C C . ASN A 1 105 ? 7.399 -22.048 -23.077 1.00 79.50 105 ASN A C 1
ATOM 887 O O . ASN A 1 105 ? 7.874 -23.006 -23.682 1.00 79.50 105 ASN A O 1
ATOM 891 N N . PHE A 1 106 ? 6.149 -21.627 -23.289 1.00 74.00 106 PHE A N 1
ATOM 892 C CA . PHE A 1 106 ? 5.286 -22.186 -24.330 1.00 74.00 106 PHE A CA 1
ATOM 893 C C . PHE A 1 106 ? 5.814 -21.864 -25.735 1.00 74.00 106 PHE A C 1
ATOM 895 O O . PHE A 1 106 ? 5.870 -22.750 -26.581 1.00 74.00 106 PHE A O 1
ATOM 902 N N . GLU A 1 107 ? 6.279 -20.633 -25.961 1.00 73.00 107 GLU A N 1
ATOM 903 C CA . GLU A 1 107 ? 6.889 -20.208 -27.229 1.00 73.00 107 GLU A CA 1
ATOM 904 C C . GLU A 1 107 ? 8.215 -20.924 -27.527 1.00 73.00 107 GLU A C 1
ATOM 906 O O . GLU A 1 107 ? 8.493 -21.219 -28.681 1.00 73.00 107 GLU A O 1
ATOM 911 N N . ARG A 1 108 ? 9.014 -21.265 -26.506 1.00 69.50 108 ARG A N 1
ATOM 912 C CA . ARG A 1 108 ? 10.270 -22.029 -26.667 1.00 69.50 108 ARG A CA 1
ATOM 913 C C . ARG A 1 108 ? 10.081 -23.526 -26.925 1.00 69.50 108 ARG A C 1
ATOM 915 O O . ARG A 1 108 ? 11.033 -24.189 -27.321 1.00 69.50 108 ARG A O 1
ATOM 922 N N . ARG A 1 109 ? 8.904 -24.075 -26.614 1.00 69.25 109 ARG A N 1
ATOM 923 C CA . ARG A 1 109 ? 8.574 -25.502 -26.784 1.00 69.25 109 ARG A CA 1
ATOM 924 C C . ARG A 1 109 ? 7.869 -25.805 -28.110 1.00 69.25 109 ARG A C 1
ATOM 926 O O . ARG A 1 109 ? 7.523 -26.962 -28.340 1.00 69.25 109 ARG A O 1
ATOM 933 N N . ARG A 1 110 ? 7.620 -24.783 -28.926 1.00 57.22 110 ARG A N 1
ATOM 934 C CA . ARG A 1 110 ? 6.987 -24.870 -30.241 1.00 57.22 110 ARG A CA 1
ATOM 935 C C . ARG A 1 110 ? 8.039 -24.773 -31.337 1.00 57.22 110 ARG A C 1
ATOM 937 O O . ARG A 1 110 ? 7.817 -25.427 -32.376 1.00 57.22 110 ARG A O 1
#

Secondary structure (DSSP, 8-state):
-HHHHHHHHHHHHHHHHTT--HHHHHHHHHHHHHHHHHHHHHHH---TT-HHHHHHHHHHHHHHHHHHHHHHS-HHHHHHHHHHHHHHHHHHHHHHHHHHHHHHHHHHT-

Mean predicted aligned error: 6.54 Å

Solvent-accessible surface area (backbone atoms only — not comparable to full-atom values): 6106 Å² total; per-residue (Å²): 121,61,68,63,53,52,50,53,49,51,49,54,49,50,36,59,78,60,64,50,49,77,70,37,42,66,58,37,51,62,56,51,52,52,53,50,50,53,51,49,52,58,67,62,58,70,70,80,88,41,64,67,58,48,52,48,52,52,49,51,51,52,55,55,51,37,54,57,34,36,73,49,39,55,63,73,47,28,62,43,49,63,53,54,53,51,48,49,54,50,50,53,51,50,54,52,51,49,53,52,50,54,51,55,53,53,65,73,74,108

Radius of gyration: 16.93 Å; Cα contacts (8 Å, |Δi|>4): 45; chains: 1; bounding box: 40×38×45 Å

Sequence (110 aa):
MEAKKLQAMEMAFITKELNLTPDEAQKFWPVFNQYRNELKSIAKNQSANDQLERQQKMLDVRKRYREDFSKCVDQQRANKVFGVEAEFRNLVRREFQKRESERANFERRR